Protein AF-A0A800EVF6-F1 (afdb_monomer)

Mean predicted aligned error: 4.25 Å

Foldseek 3Di:
DVVVVCVVPQWDKDFDDLPDDPVDDFDDKAACVVPLVVVQVVLCVCVVVVDVRRHNVNQQVVQQVCCVVPPHRGITGIHTPHHHDD

Solvent-accessible surface area (backbone atoms only — not comparable to full-atom values): 5196 Å² total; per-residue (Å²): 127,70,70,70,78,44,72,90,53,52,66,39,74,41,71,80,52,69,82,59,59,91,81,67,69,58,79,42,74,42,77,26,74,91,44,48,70,69,58,37,56,71,41,48,76,41,44,87,69,68,45,93,59,52,30,42,67,51,55,53,50,51,15,42,64,52,10,78,81,50,99,38,65,31,23,49,56,24,28,73,78,36,75,53,84,129

Sequence (86 aa):
MALSLAEGIPNILAYQDPGATVEFSPQYFVDLTPDIKRKLEPVGLYDRFELKNASTEMANATALFWGRFAEHTLVEPLEVVRQGGG

Structure (mmCIF, N/CA/C/O backbone):
data_AF-A0A800EVF6-F1
#
_entry.id   AF-A0A800EVF6-F1
#
loop_
_atom_site.group_PDB
_atom_site.id
_atom_site.type_symbol
_atom_site.label_atom_id
_atom_site.label_alt_id
_atom_site.label_comp_id
_atom_site.label_asym_id
_atom_site.label_entity_id
_atom_site.label_seq_id
_atom_site.pdbx_PDB_ins_code
_atom_site.Cartn_x
_atom_site.Cartn_y
_atom_site.Cartn_z
_atom_site.occupancy
_atom_site.B_iso_or_equiv
_atom_site.auth_seq_id
_atom_site.auth_comp_id
_atom_site.auth_asym_id
_atom_site.auth_atom_id
_atom_site.pdbx_PDB_model_num
ATOM 1 N N . MET A 1 1 ? -20.163 -13.242 5.920 1.00 54.81 1 MET A N 1
ATOM 2 C CA . MET A 1 1 ? -19.891 -14.489 6.674 1.00 54.81 1 MET A CA 1
ATOM 3 C C . MET A 1 1 ? -18.464 -14.576 7.235 1.00 54.81 1 MET A C 1
ATOM 5 O O . MET A 1 1 ? -18.290 -15.249 8.234 1.00 54.81 1 MET A O 1
ATOM 9 N N . ALA A 1 2 ? -17.451 -13.890 6.676 1.00 65.31 2 ALA A N 1
ATOM 10 C CA . ALA A 1 2 ? -16.101 -13.861 7.270 1.00 65.31 2 ALA A CA 1
ATOM 11 C C . ALA A 1 2 ? -15.964 -12.887 8.462 1.00 65.31 2 ALA A C 1
ATOM 13 O O . ALA A 1 2 ? -15.333 -13.221 9.458 1.00 65.31 2 ALA A O 1
ATOM 14 N N . LEU A 1 3 ? -16.610 -11.713 8.404 1.00 72.88 3 LEU A N 1
ATOM 15 C CA . LEU A 1 3 ? -16.484 -10.683 9.448 1.00 72.88 3 LEU A CA 1
ATOM 16 C C . LEU A 1 3 ? -17.025 -11.126 10.821 1.00 72.88 3 LEU A C 1
ATOM 18 O O . LEU A 1 3 ? -16.502 -10.711 11.849 1.00 72.88 3 LEU A O 1
ATOM 22 N N . SER A 1 4 ? -18.026 -12.012 10.846 1.00 77.94 4 SER A N 1
ATOM 23 C CA . SER A 1 4 ? -18.592 -12.557 12.088 1.00 77.94 4 SER A CA 1
ATOM 24 C C . SER A 1 4 ? -17.610 -13.441 12.859 1.00 77.94 4 SER A C 1
ATOM 26 O O . SER A 1 4 ? -17.724 -13.546 14.070 1.00 77.94 4 SER A O 1
ATOM 28 N N . LEU A 1 5 ? -16.621 -14.051 12.193 1.00 83.94 5 LEU A N 1
ATOM 29 C CA . LEU A 1 5 ? -15.578 -14.837 12.869 1.00 83.94 5 LEU A CA 1
ATOM 30 C C . LEU A 1 5 ? -14.534 -13.954 13.561 1.00 83.94 5 LEU A C 1
ATOM 32 O O . LEU A 1 5 ? -13.788 -14.428 14.411 1.00 83.94 5 LEU A O 1
ATOM 36 N N . ALA A 1 6 ? -14.479 -12.672 13.206 1.00 85.88 6 ALA A N 1
ATOM 37 C CA . ALA A 1 6 ? -13.535 -11.725 13.768 1.00 85.88 6 ALA A CA 1
ATOM 38 C C . ALA A 1 6 ? -14.122 -10.971 14.969 1.00 85.88 6 ALA A C 1
ATOM 40 O O . ALA A 1 6 ? -13.598 -9.925 15.317 1.00 85.88 6 ALA A O 1
ATOM 41 N N . GLU A 1 7 ? -15.207 -11.436 15.596 1.00 83.94 7 GLU A N 1
ATOM 42 C CA . GLU A 1 7 ? -16.015 -10.668 16.559 1.00 83.94 7 GLU A CA 1
ATOM 43 C C . GLU A 1 7 ? -15.192 -9.954 17.650 1.00 83.94 7 GLU A C 1
ATOM 45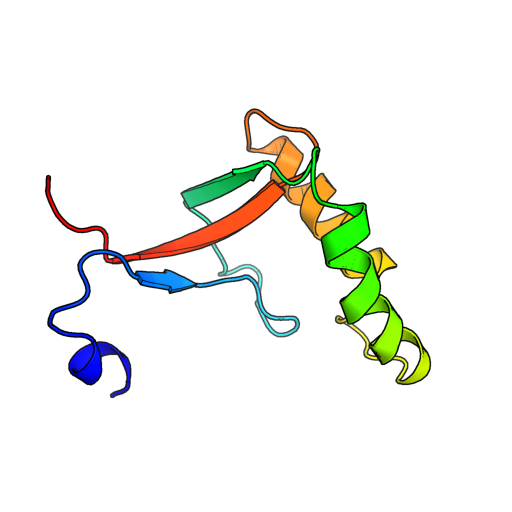 O O . GLU A 1 7 ? -15.416 -8.769 17.887 1.00 83.94 7 GLU A O 1
ATOM 50 N N . GLY A 1 8 ? -14.165 -10.610 18.202 1.00 88.94 8 GLY A N 1
ATOM 51 C CA . GLY A 1 8 ? -13.263 -10.048 19.219 1.00 88.94 8 GLY A CA 1
ATOM 52 C C . GLY A 1 8 ? -12.103 -9.176 18.711 1.00 88.94 8 GLY A C 1
ATOM 53 O O . GLY A 1 8 ? -11.288 -8.736 19.517 1.00 88.94 8 GLY A O 1
ATOM 54 N N . ILE A 1 9 ? -11.976 -8.940 17.402 1.00 92.38 9 ILE A N 1
ATOM 55 C CA . ILE A 1 9 ? -10.872 -8.167 16.813 1.00 92.38 9 ILE A CA 1
ATOM 56 C C . ILE A 1 9 ? -11.260 -6.686 16.713 1.00 92.38 9 ILE A C 1
ATOM 58 O O . ILE A 1 9 ? -12.057 -6.331 15.846 1.00 92.38 9 ILE A O 1
ATOM 62 N N . PRO A 1 10 ? -10.699 -5.782 17.530 1.00 91.75 10 PRO A N 1
ATOM 63 C CA . PRO A 1 10 ? -11.192 -4.408 17.611 1.00 91.75 10 PRO A CA 1
ATOM 64 C C . PRO A 1 10 ? -11.056 -3.654 16.284 1.00 91.75 10 PRO A C 1
ATOM 66 O O . PRO A 1 10 ? -11.983 -2.961 15.880 1.00 91.75 10 PRO A O 1
ATOM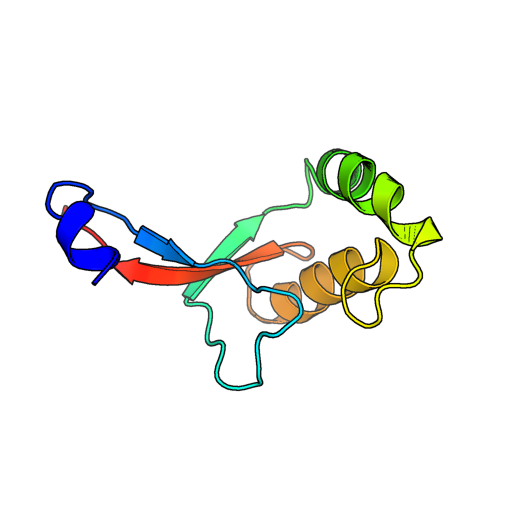 69 N N . ASN A 1 11 ? -9.947 -3.847 15.569 1.00 93.50 11 ASN A N 1
ATOM 70 C CA . ASN A 1 11 ? -9.654 -3.123 14.337 1.00 93.50 11 ASN A CA 1
ATOM 71 C C . ASN A 1 11 ? -9.575 -4.082 13.154 1.00 93.50 11 ASN A C 1
ATOM 73 O O . ASN A 1 11 ? -8.805 -5.041 13.176 1.00 93.50 11 ASN A O 1
ATOM 77 N N . ILE A 1 12 ? -10.361 -3.805 12.119 1.00 95.00 12 ILE A N 1
ATOM 78 C CA . ILE A 1 12 ? -10.333 -4.531 10.854 1.00 95.00 12 ILE A CA 1
ATOM 79 C C . ILE A 1 12 ? -10.121 -3.509 9.753 1.00 95.00 12 ILE A C 1
ATOM 81 O O . ILE A 1 12 ? -10.929 -2.596 9.583 1.00 95.00 12 ILE A O 1
ATOM 85 N N . LEU A 1 13 ? -9.031 -3.695 9.019 1.00 95.88 13 LEU A N 1
ATOM 86 C CA . LEU A 1 13 ? -8.648 -2.873 7.885 1.00 95.88 13 LEU A CA 1
ATOM 87 C C . LEU A 1 13 ? -8.640 -3.734 6.619 1.00 95.88 13 LEU A C 1
ATOM 89 O O . LEU A 1 13 ? -8.275 -4.911 6.682 1.00 95.88 13 LEU A O 1
ATOM 93 N N . ALA A 1 14 ? -9.024 -3.157 5.486 1.00 95.81 14 ALA A N 1
ATOM 94 C CA . ALA A 1 14 ? -8.964 -3.797 4.177 1.00 95.81 14 ALA A CA 1
ATOM 95 C C . ALA A 1 14 ? -7.976 -3.052 3.272 1.00 95.81 14 ALA A C 1
ATOM 97 O O . ALA A 1 14 ? -7.989 -1.826 3.199 1.00 95.81 14 ALA A O 1
ATOM 98 N N . TYR A 1 15 ? -7.102 -3.803 2.605 1.00 95.50 15 TYR A N 1
AT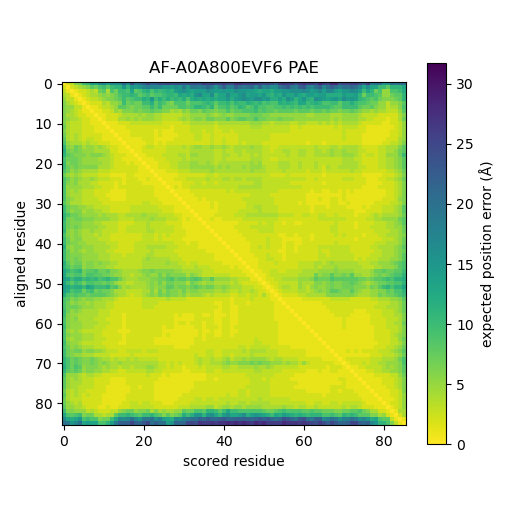OM 99 C CA . TYR A 1 15 ? -6.147 -3.259 1.643 1.00 95.50 15 TYR A CA 1
ATOM 100 C C . TYR A 1 15 ? -6.769 -3.143 0.251 1.00 95.50 15 TYR A C 1
ATOM 102 O O . TYR A 1 15 ? -7.753 -3.817 -0.061 1.00 95.50 15 TYR A O 1
ATOM 110 N N . GLN A 1 16 ? -6.162 -2.314 -0.598 1.00 95.25 16 GLN A N 1
ATOM 111 C CA . GLN A 1 16 ? -6.552 -2.222 -1.999 1.00 95.25 16 GLN A CA 1
ATOM 112 C C . GLN A 1 16 ? -6.067 -3.454 -2.775 1.00 95.25 16 GLN A C 1
ATOM 114 O O . GLN A 1 16 ? -4.880 -3.600 -3.063 1.00 95.25 16 GLN A O 1
ATOM 119 N N . ASP A 1 17 ? -6.992 -4.337 -3.131 1.00 92.94 17 ASP A N 1
ATOM 120 C CA . ASP A 1 17 ? -6.732 -5.471 -4.022 1.00 92.94 17 ASP A CA 1
ATOM 121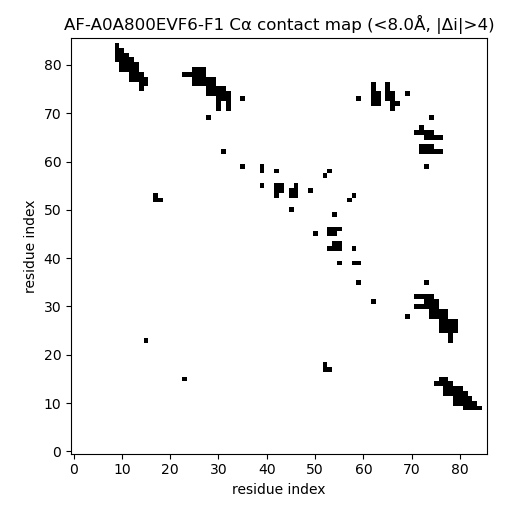 C C . ASP A 1 17 ? -6.607 -5.019 -5.500 1.00 92.94 17 ASP A C 1
ATOM 123 O O . ASP A 1 17 ? -7.231 -4.027 -5.886 1.00 92.94 17 ASP A O 1
ATOM 127 N N . PRO A 1 18 ? -5.865 -5.731 -6.375 1.00 89.38 18 PRO A N 1
ATOM 128 C CA . PRO A 1 18 ? -5.819 -5.461 -7.819 1.00 89.38 18 PRO A CA 1
ATOM 129 C C . PRO A 1 18 ? -7.180 -5.417 -8.540 1.00 89.38 18 PRO A C 1
ATOM 131 O O . PRO A 1 18 ? -7.280 -4.851 -9.632 1.00 89.38 18 PRO A O 1
ATOM 134 N N . GLY A 1 19 ? -8.217 -6.040 -7.976 1.00 91.19 19 GLY A N 1
ATOM 135 C CA . GLY A 1 19 ? -9.599 -5.995 -8.451 1.00 91.19 19 GLY A CA 1
ATOM 136 C C . GLY A 1 19 ? -10.449 -4.877 -7.839 1.00 91.19 19 GLY A C 1
ATOM 137 O O . GLY A 1 19 ? -11.625 -4.767 -8.190 1.00 91.19 19 GLY A O 1
ATOM 138 N N . ALA A 1 20 ? -9.894 -4.058 -6.941 1.00 92.56 20 ALA A N 1
ATOM 139 C CA . ALA A 1 20 ? -10.609 -2.947 -6.326 1.00 92.56 20 ALA A CA 1
ATOM 140 C C . ALA A 1 20 ? -11.087 -1.943 -7.385 1.00 92.56 20 ALA A C 1
ATOM 142 O O . ALA A 1 20 ? -10.359 -1.577 -8.312 1.00 92.56 20 ALA A O 1
ATOM 143 N N . THR A 1 21 ? -12.332 -1.493 -7.245 1.00 93.25 21 THR A N 1
ATOM 144 C CA . THR A 1 21 ? -12.936 -0.494 -8.129 1.00 93.25 21 THR A CA 1
ATOM 145 C C . THR A 1 21 ? -12.776 0.906 -7.537 1.00 93.25 21 THR A C 1
ATOM 147 O O . THR A 1 21 ? -12.185 1.101 -6.477 1.00 93.25 21 THR A O 1
ATOM 150 N N . VAL A 1 22 ? -13.357 1.898 -8.211 1.00 91.94 22 VAL A N 1
ATOM 151 C CA . VAL A 1 22 ? -13.462 3.276 -7.710 1.00 91.94 22 VAL A CA 1
ATOM 152 C C . VAL A 1 22 ? -14.277 3.409 -6.418 1.00 91.94 22 VAL A C 1
ATOM 154 O O . VAL A 1 22 ? -14.274 4.478 -5.821 1.00 91.94 22 VAL A O 1
ATOM 157 N N . GLU A 1 23 ? -14.982 2.356 -5.995 1.00 96.00 23 GLU A N 1
ATOM 158 C CA . GLU A 1 23 ? -15.713 2.332 -4.724 1.00 96.00 23 GLU A CA 1
ATOM 159 C C . GLU A 1 23 ? -14.784 2.157 -3.516 1.00 96.00 23 GLU A C 1
ATOM 161 O O . GLU A 1 23 ? -15.200 2.455 -2.400 1.00 96.00 23 GLU A O 1
ATOM 166 N N . PHE A 1 24 ? -13.534 1.724 -3.731 1.00 96.62 24 PHE A N 1
ATOM 167 C CA . PHE A 1 24 ? -12.526 1.667 -2.677 1.00 96.62 24 PHE A CA 1
ATOM 168 C C . PHE A 1 24 ? -12.230 3.076 -2.147 1.00 96.62 24 PHE A C 1
ATOM 170 O O . PHE A 1 24 ? -11.742 3.950 -2.870 1.00 96.62 24 PHE A O 1
ATOM 177 N N . SER A 1 25 ? -12.528 3.289 -0.871 1.00 96.12 25 SER A N 1
ATOM 178 C CA . SER A 1 25 ? -12.553 4.585 -0.204 1.00 96.12 25 SER A CA 1
ATOM 179 C C . SER A 1 25 ? -11.731 4.539 1.092 1.00 96.12 25 SER A C 1
ATOM 181 O O . SER A 1 25 ? -12.310 4.508 2.181 1.00 96.12 25 SER A O 1
ATOM 183 N N . PRO A 1 26 ? -10.388 4.558 1.017 1.00 97.31 26 PRO A N 1
ATOM 184 C CA . PRO A 1 26 ? -9.522 4.426 2.183 1.00 97.31 26 PRO A CA 1
ATOM 185 C C . PRO A 1 26 ? -9.664 5.614 3.143 1.00 97.31 26 PRO A C 1
ATOM 187 O O . PRO A 1 26 ? -9.795 6.763 2.721 1.00 97.31 26 PRO A O 1
ATOM 190 N N . GLN A 1 27 ? -9.598 5.335 4.446 1.00 96.75 27 GLN A N 1
ATOM 191 C CA . GLN A 1 27 ? -9.621 6.348 5.513 1.00 96.75 27 GLN A CA 1
ATOM 192 C C . GLN A 1 27 ? -8.345 6.337 6.357 1.00 96.75 27 GLN A C 1
ATOM 194 O O . GLN A 1 27 ? -8.143 7.223 7.187 1.00 96.75 27 GLN A O 1
ATOM 199 N N . TYR A 1 28 ? -7.490 5.334 6.166 1.00 97.00 28 TYR A N 1
ATOM 200 C CA . TYR A 1 28 ? -6.249 5.180 6.901 1.00 97.00 28 TYR A CA 1
ATOM 201 C C . TYR A 1 28 ? -5.083 5.021 5.927 1.00 97.00 28 TYR A C 1
ATOM 203 O O . TYR A 1 28 ? -5.156 4.234 4.986 1.00 97.00 28 TYR A O 1
ATOM 211 N N . PHE A 1 29 ? -4.013 5.781 6.150 1.00 98.00 29 PHE A N 1
ATOM 212 C CA . PHE A 1 29 ? -2.849 5.824 5.271 1.00 98.00 29 PHE A CA 1
ATOM 213 C C . PHE A 1 29 ? -1.591 5.522 6.080 1.00 98.00 29 PHE A C 1
ATOM 215 O O . PHE A 1 29 ? -1.293 6.218 7.049 1.00 98.00 29 PHE A O 1
ATOM 222 N N . VAL A 1 30 ? -0.859 4.483 5.687 1.00 97.38 30 VAL A N 1
ATOM 223 C CA . VAL A 1 30 ? 0.405 4.096 6.330 1.00 97.38 30 VAL A CA 1
ATOM 224 C C . VAL A 1 30 ? 1.565 4.681 5.538 1.00 97.38 30 VAL A C 1
ATOM 226 O O . VAL A 1 30 ? 1.629 4.452 4.335 1.00 97.38 30 VAL A O 1
ATOM 229 N N . ASP A 1 31 ? 2.494 5.391 6.183 1.00 97.88 31 ASP A N 1
ATOM 230 C CA . ASP A 1 31 ? 3.710 5.884 5.523 1.00 97.88 31 ASP A CA 1
ATOM 231 C C . ASP A 1 31 ? 4.578 4.717 5.026 1.00 97.88 31 ASP A C 1
ATOM 233 O O . ASP A 1 31 ? 5.067 3.902 5.808 1.00 97.88 31 ASP A O 1
ATOM 237 N N . LEU A 1 32 ? 4.779 4.650 3.709 1.00 97.50 32 LEU A N 1
ATOM 238 C CA . LEU A 1 32 ? 5.636 3.665 3.051 1.00 97.50 32 LEU A CA 1
ATOM 239 C C . LEU A 1 32 ? 7.020 4.211 2.708 1.00 97.50 32 LEU A C 1
ATOM 241 O O . LEU A 1 32 ? 7.857 3.449 2.227 1.00 97.50 32 LEU A O 1
ATOM 245 N N . THR A 1 33 ? 7.299 5.492 2.945 1.00 96.31 33 THR A N 1
ATOM 246 C CA . THR A 1 33 ? 8.615 6.094 2.689 1.00 96.31 33 THR A CA 1
ATOM 247 C C . THR A 1 33 ? 9.785 5.257 3.238 1.00 96.31 33 THR A C 1
ATOM 249 O O . THR A 1 33 ? 10.740 5.036 2.483 1.00 96.31 33 THR A O 1
ATOM 252 N N . PRO A 1 34 ? 9.745 4.726 4.481 1.00 96.44 34 PRO A N 1
ATOM 253 C CA . PRO A 1 34 ? 10.843 3.904 4.999 1.00 96.44 34 PRO A CA 1
ATOM 254 C C . PRO A 1 34 ? 10.925 2.495 4.384 1.00 96.44 34 PRO A C 1
ATOM 256 O O . PRO A 1 34 ? 12.013 1.920 4.324 1.00 96.44 34 PRO A O 1
ATOM 259 N N . ASP A 1 35 ? 9.809 1.939 3.905 1.00 96.19 35 ASP A N 1
ATOM 260 C CA . ASP A 1 35 ? 9.682 0.507 3.606 1.00 96.19 35 ASP A CA 1
ATOM 261 C C . ASP A 1 35 ? 9.333 0.188 2.142 1.00 96.19 35 ASP A C 1
ATOM 263 O O . ASP A 1 35 ? 9.242 -0.985 1.777 1.00 96.19 35 ASP A O 1
ATOM 267 N N . ILE A 1 36 ? 9.204 1.188 1.261 1.00 96.19 36 ILE A N 1
ATOM 268 C CA . ILE A 1 36 ? 8.770 0.987 -0.133 1.00 96.19 36 ILE A CA 1
ATOM 269 C C . ILE A 1 36 ? 9.626 -0.046 -0.874 1.00 96.19 36 ILE A C 1
ATOM 271 O O . ILE A 1 36 ? 9.099 -0.920 -1.556 1.00 96.19 36 ILE A O 1
ATOM 275 N N . LYS A 1 37 ? 10.949 -0.031 -0.679 1.00 96.62 37 LYS A N 1
ATOM 276 C CA . LYS A 1 37 ? 11.850 -1.015 -1.301 1.00 96.62 37 LYS A CA 1
ATOM 277 C C . LYS A 1 37 ? 11.571 -2.437 -0.814 1.00 96.62 37 LYS A C 1
ATOM 279 O O . LYS A 1 37 ? 11.546 -3.360 -1.621 1.00 96.62 37 LYS A O 1
ATOM 284 N N . ARG A 1 38 ? 11.320 -2.600 0.489 1.00 97.19 38 ARG A N 1
ATOM 285 C CA . ARG A 1 38 ? 11.007 -3.896 1.105 1.00 97.19 38 ARG A CA 1
ATOM 286 C C . ARG A 1 38 ? 9.639 -4.408 0.662 1.00 97.19 38 ARG A C 1
ATOM 288 O O . ARG A 1 38 ? 9.481 -5.606 0.485 1.00 97.19 38 ARG A O 1
ATOM 295 N N . LYS A 1 39 ? 8.667 -3.515 0.447 1.00 95.12 39 LYS A N 1
ATOM 296 C CA . LYS A 1 39 ? 7.361 -3.866 -0.128 1.00 95.12 39 LYS A CA 1
ATOM 297 C C . LYS A 1 39 ? 7.490 -4.341 -1.577 1.00 95.12 39 LYS A C 1
ATOM 299 O O . LYS A 1 39 ? 6.849 -5.317 -1.955 1.00 95.12 39 LYS A O 1
ATOM 304 N N . LEU A 1 40 ? 8.285 -3.652 -2.396 1.00 96.62 40 LEU A N 1
ATOM 305 C CA . LEU A 1 40 ? 8.392 -3.955 -3.827 1.00 96.62 40 LEU A CA 1
ATOM 306 C C . LEU A 1 40 ? 9.162 -5.251 -4.117 1.00 96.62 40 LEU A C 1
ATOM 308 O O . LEU A 1 40 ? 8.890 -5.885 -5.130 1.00 96.62 40 LEU A O 1
ATOM 312 N N . GLU A 1 41 ? 10.064 -5.684 -3.234 1.00 96.94 41 GLU A N 1
ATOM 313 C CA . GLU A 1 41 ? 10.815 -6.938 -3.390 1.00 96.94 41 GLU A CA 1
ATOM 314 C C . GLU A 1 41 ? 9.912 -8.180 -3.586 1.00 96.94 41 GLU A C 1
ATOM 316 O O . GLU A 1 41 ? 10.040 -8.840 -4.620 1.00 96.94 41 GLU A O 1
ATOM 321 N N . PRO A 1 42 ? 8.957 -8.503 -2.688 1.00 94.94 42 PRO A N 1
ATOM 322 C CA . PRO A 1 42 ? 8.050 -9.628 -2.897 1.00 94.94 42 PRO A CA 1
ATOM 323 C C . PRO A 1 42 ? 7.076 -9.413 -4.063 1.00 94.94 42 PRO A C 1
ATOM 325 O O . PRO A 1 42 ? 6.712 -10.387 -4.716 1.00 94.94 42 PRO A O 1
ATOM 328 N N . VAL A 1 43 ? 6.669 -8.173 -4.364 1.00 93.31 43 VAL A N 1
ATOM 329 C CA . VAL A 1 43 ? 5.807 -7.878 -5.527 1.00 93.31 43 VAL A CA 1
ATOM 330 C C . VAL A 1 43 ? 6.542 -8.188 -6.834 1.00 93.31 43 VAL A C 1
ATOM 332 O O . VAL A 1 43 ? 5.964 -8.795 -7.732 1.00 93.31 43 VAL A O 1
ATOM 335 N N . GLY A 1 44 ? 7.839 -7.875 -6.907 1.00 95.19 44 GLY A N 1
ATOM 336 C CA . GLY A 1 44 ? 8.680 -8.122 -8.081 1.00 95.19 44 GLY A CA 1
ATOM 337 C C . GLY A 1 44 ? 8.806 -9.595 -8.464 1.00 95.19 44 GLY A C 1
ATOM 338 O O . GLY A 1 44 ? 9.046 -9.916 -9.627 1.00 95.19 44 GLY A O 1
ATOM 339 N N . LEU A 1 45 ? 8.560 -10.520 -7.529 1.00 94.31 45 LEU A N 1
ATOM 340 C CA . LEU A 1 45 ? 8.501 -11.956 -7.828 1.00 94.31 45 LEU A CA 1
ATOM 341 C C . LEU A 1 45 ? 7.360 -12.312 -8.793 1.00 94.31 45 LEU A C 1
ATOM 343 O O . LEU A 1 45 ? 7.422 -13.357 -9.452 1.00 94.31 45 LEU A O 1
ATOM 347 N N . TYR A 1 46 ? 6.337 -11.456 -8.873 1.00 90.62 46 TYR A N 1
ATOM 348 C CA . TYR A 1 46 ? 5.157 -11.659 -9.700 1.00 90.62 46 TYR A CA 1
ATOM 349 C C . TYR A 1 46 ? 5.175 -10.893 -11.025 1.00 90.62 46 TYR A C 1
ATOM 351 O O . TYR A 1 46 ? 4.368 -11.215 -11.895 1.00 90.62 46 TYR A O 1
ATOM 359 N N . ASP A 1 47 ? 6.117 -9.966 -11.234 1.00 91.44 47 ASP A N 1
ATOM 360 C CA . ASP A 1 47 ? 6.185 -9.148 -12.458 1.00 91.44 47 ASP A CA 1
ATOM 361 C C . ASP A 1 47 ? 6.275 -10.012 -13.732 1.00 91.44 47 ASP A C 1
ATOM 363 O O . ASP A 1 47 ? 5.695 -9.685 -14.764 1.00 91.44 47 ASP A O 1
ATOM 367 N N . ARG A 1 48 ? 6.916 -11.187 -13.643 1.00 91.81 48 ARG A N 1
ATOM 368 C CA . ARG A 1 48 ? 7.022 -12.159 -14.748 1.00 91.81 48 ARG A CA 1
ATOM 369 C C . ARG A 1 48 ? 5.696 -12.782 -15.195 1.00 91.81 48 ARG A C 1
ATOM 371 O O . ARG A 1 48 ? 5.665 -13.442 -16.226 1.00 91.81 48 ARG A O 1
ATOM 378 N N . PHE A 1 49 ? 4.646 -12.681 -14.381 1.00 90.75 49 PHE A N 1
ATOM 379 C CA . PHE A 1 49 ? 3.333 -13.247 -14.694 1.00 90.75 49 PHE A CA 1
ATOM 380 C C . PHE A 1 49 ? 2.433 -12.257 -15.440 1.00 90.75 49 PHE A C 1
ATOM 382 O O . PHE A 1 49 ? 1.290 -12.603 -15.725 1.00 90.75 49 PHE A O 1
ATOM 389 N N . GLU A 1 50 ? 2.930 -11.048 -15.739 1.00 86.56 50 GLU A N 1
ATOM 390 C CA . GLU A 1 50 ? 2.231 -10.028 -16.534 1.00 86.56 50 GLU A CA 1
ATOM 391 C C . GLU A 1 50 ? 0.802 -9.750 -16.029 1.00 86.56 50 GLU A C 1
ATOM 393 O O . GLU A 1 50 ? -0.145 -9.543 -16.792 1.00 86.56 50 GLU A O 1
ATOM 398 N N . LEU A 1 51 ? 0.627 -9.761 -14.704 1.00 87.94 51 LEU A N 1
ATOM 399 C CA . LEU A 1 51 ? -0.663 -9.497 -14.083 1.00 87.94 51 LEU A CA 1
ATOM 400 C C . LEU A 1 51 ? -1.041 -8.030 -14.312 1.00 87.94 51 LEU A C 1
ATOM 402 O O . LEU A 1 51 ? -0.375 -7.119 -13.825 1.00 87.94 51 LEU A O 1
ATOM 406 N N . LYS A 1 52 ? -2.157 -7.803 -15.011 1.00 84.06 52 LYS A N 1
ATOM 407 C CA . LYS A 1 52 ? -2.597 -6.473 -15.469 1.00 84.06 52 LYS A CA 1
ATOM 408 C C . LYS A 1 52 ? -2.603 -5.389 -14.379 1.00 84.06 52 LYS A C 1
ATOM 410 O O . LYS A 1 52 ? -2.265 -4.245 -14.658 1.00 84.06 52 LYS A O 1
ATOM 415 N N . ASN A 1 53 ? -2.998 -5.753 -13.160 1.00 85.06 53 ASN A N 1
ATOM 416 C CA . ASN A 1 53 ? -3.189 -4.822 -12.045 1.00 85.06 53 ASN A CA 1
ATOM 417 C C . ASN A 1 53 ? -2.282 -5.145 -10.841 1.00 85.06 53 ASN A C 1
ATOM 419 O O . ASN A 1 53 ? -2.511 -4.637 -9.748 1.00 85.06 53 ASN A O 1
ATOM 423 N N . ALA A 1 54 ? -1.282 -6.014 -11.013 1.00 88.25 54 ALA A N 1
ATOM 424 C CA . ALA A 1 54 ? -0.402 -6.449 -9.932 1.00 88.25 54 ALA A CA 1
ATOM 425 C C . ALA A 1 54 ? 1.046 -6.524 -10.427 1.00 88.25 54 ALA A C 1
ATOM 427 O O . ALA A 1 54 ? 1.528 -7.575 -10.839 1.00 88.25 54 ALA A O 1
ATOM 428 N N . SER A 1 55 ? 1.723 -5.379 -10.384 1.00 94.12 55 SER A N 1
ATOM 429 C CA . SER A 1 55 ? 3.142 -5.236 -10.707 1.00 94.12 55 SER A CA 1
ATOM 430 C C . SER A 1 55 ? 3.821 -4.277 -9.735 1.00 94.12 55 SER A C 1
ATOM 432 O O . SER A 1 55 ? 3.154 -3.510 -9.030 1.00 94.12 55 SER A O 1
ATOM 434 N N . THR A 1 56 ? 5.151 -4.289 -9.704 1.00 95.69 56 THR A N 1
ATOM 435 C CA . THR A 1 56 ? 5.940 -3.323 -8.924 1.00 95.69 56 THR A CA 1
ATOM 436 C C . THR A 1 56 ? 5.658 -1.880 -9.338 1.00 95.69 56 THR A C 1
ATOM 438 O O . THR A 1 56 ? 5.491 -1.014 -8.476 1.00 95.69 56 THR A O 1
ATOM 441 N N . GLU A 1 57 ? 5.534 -1.626 -10.642 1.00 94.31 57 GLU A N 1
ATOM 442 C CA . GLU A 1 57 ? 5.157 -0.318 -11.185 1.00 94.31 57 GLU A CA 1
ATOM 443 C C . GLU A 1 57 ? 3.786 0.124 -10.664 1.00 94.31 57 GLU A C 1
ATOM 445 O O . GLU A 1 57 ? 3.660 1.227 -10.129 1.00 94.31 57 GLU A O 1
ATOM 450 N N . MET A 1 58 ? 2.780 -0.754 -10.746 1.00 94.25 58 MET A N 1
ATOM 451 C CA . MET A 1 58 ? 1.430 -0.453 -10.273 1.00 94.25 58 MET A CA 1
ATOM 452 C C . MET A 1 58 ? 1.411 -0.209 -8.762 1.00 94.25 58 MET A C 1
ATOM 454 O O . MET A 1 58 ? 0.830 0.768 -8.302 1.00 94.25 58 MET A O 1
ATOM 458 N N . ALA A 1 59 ? 2.100 -1.042 -7.978 1.00 95.12 59 ALA A N 1
ATOM 459 C CA . ALA A 1 59 ? 2.176 -0.886 -6.528 1.00 95.12 59 ALA A CA 1
ATOM 460 C C . ALA A 1 59 ? 2.818 0.451 -6.115 1.00 95.12 59 ALA A C 1
ATOM 462 O O . ALA A 1 59 ? 2.361 1.087 -5.162 1.00 95.12 59 ALA A O 1
ATOM 463 N N . ASN A 1 60 ? 3.854 0.895 -6.834 1.00 96.69 60 ASN A N 1
ATOM 464 C CA . ASN A 1 60 ? 4.493 2.187 -6.597 1.00 96.69 60 ASN A CA 1
ATOM 465 C C . ASN A 1 60 ? 3.603 3.362 -7.041 1.00 96.69 60 ASN A C 1
ATOM 467 O O . ASN A 1 60 ? 3.477 4.352 -6.320 1.00 96.69 60 ASN A O 1
ATOM 471 N N . ALA A 1 61 ? 2.948 3.245 -8.199 1.00 96.00 61 ALA A N 1
ATOM 472 C CA . ALA A 1 61 ? 2.016 4.252 -8.697 1.00 96.00 61 ALA A CA 1
ATOM 473 C C . ALA A 1 61 ? 0.810 4.430 -7.763 1.00 96.00 61 ALA A C 1
ATOM 475 O O . ALA A 1 61 ? 0.438 5.564 -7.463 1.00 96.00 61 ALA A O 1
ATOM 476 N N . THR A 1 62 ? 0.247 3.338 -7.240 1.00 95.75 62 THR A N 1
ATOM 477 C CA . THR A 1 62 ? -0.829 3.375 -6.241 1.00 95.75 62 THR A CA 1
ATOM 478 C C . THR A 1 62 ? -0.378 4.094 -4.971 1.00 95.75 62 THR A C 1
ATOM 480 O O . THR A 1 62 ? -1.100 4.964 -4.481 1.00 95.75 62 THR A O 1
ATOM 483 N N . ALA A 1 63 ? 0.830 3.808 -4.472 1.00 97.50 63 ALA A N 1
ATOM 484 C CA . ALA A 1 63 ? 1.348 4.472 -3.276 1.00 97.50 63 ALA A CA 1
ATOM 485 C C . ALA A 1 63 ? 1.491 5.993 -3.458 1.00 97.50 63 ALA A C 1
ATOM 487 O O . ALA A 1 63 ? 1.132 6.763 -2.568 1.00 97.50 63 ALA A O 1
ATOM 488 N N . LEU A 1 64 ? 1.962 6.429 -4.631 1.00 97.69 64 LEU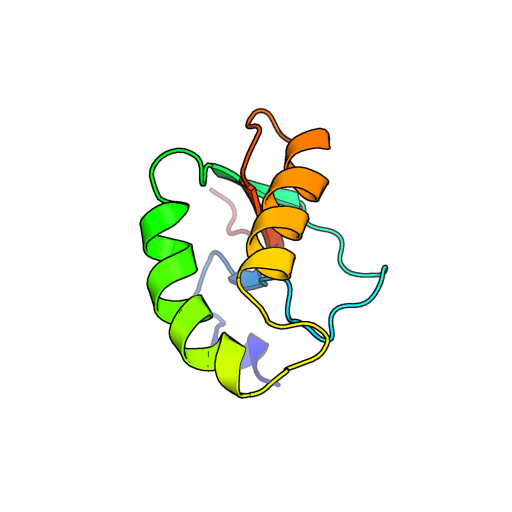 A N 1
ATOM 489 C CA . LEU A 1 64 ? 2.058 7.847 -4.996 1.00 97.69 64 LEU A CA 1
ATOM 490 C C . LEU A 1 64 ? 0.685 8.498 -5.193 1.00 97.69 64 LEU A C 1
ATOM 492 O O . LEU A 1 64 ? 0.460 9.633 -4.771 1.00 97.69 64 LEU A O 1
ATOM 496 N N . PHE A 1 65 ? -0.238 7.797 -5.855 1.00 96.69 65 PHE A N 1
ATOM 497 C CA . PHE A 1 65 ? -1.579 8.301 -6.143 1.00 96.69 65 PHE A CA 1
ATOM 498 C C . PHE A 1 65 ? -2.310 8.676 -4.857 1.00 96.69 65 PHE A C 1
ATOM 500 O O . PHE A 1 65 ? -2.89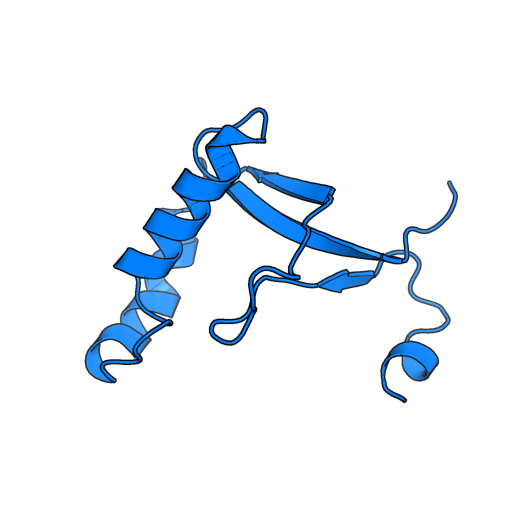0 9.766 -4.785 1.00 96.69 65 PHE A O 1
ATOM 507 N N . TRP A 1 66 ? -2.260 7.787 -3.863 1.00 97.69 66 TRP A N 1
ATOM 508 C CA . TRP A 1 66 ? -2.897 7.995 -2.568 1.00 97.69 66 TRP A CA 1
ATOM 509 C C . TRP A 1 66 ? -2.133 8.963 -1.675 1.00 97.69 66 TRP A C 1
ATOM 511 O O . TRP A 1 66 ? -2.767 9.675 -0.902 1.00 97.69 66 TRP A O 1
ATOM 521 N N . GLY A 1 67 ? -0.813 9.087 -1.846 1.00 97.38 67 GLY A N 1
ATOM 522 C CA . GLY A 1 67 ? -0.008 10.071 -1.118 1.00 97.38 67 GLY A CA 1
ATOM 523 C C . GLY A 1 67 ? -0.495 11.510 -1.309 1.00 97.38 67 GLY A C 1
ATOM 524 O O . GLY A 1 67 ? -0.366 12.337 -0.417 1.00 97.38 67 GLY A O 1
ATOM 525 N N . ARG A 1 68 ? -1.174 11.808 -2.426 1.00 96.75 68 ARG A N 1
ATOM 526 C CA . ARG A 1 68 ? -1.820 13.115 -2.673 1.00 96.75 68 ARG A CA 1
ATOM 527 C C . ARG A 1 68 ? -2.925 13.473 -1.673 1.00 96.75 68 ARG A C 1
ATOM 529 O O . ARG A 1 68 ? -3.299 14.639 -1.596 1.00 96.75 68 ARG A O 1
ATOM 536 N N . PHE A 1 69 ? -3.471 12.487 -0.968 1.00 96.00 69 PHE A N 1
ATOM 537 C CA . PHE A 1 69 ? -4.550 12.647 0.008 1.00 96.00 69 PHE A CA 1
ATOM 538 C C . PHE A 1 69 ? -4.079 12.422 1.453 1.00 96.00 69 PHE A C 1
ATOM 540 O O . PHE A 1 69 ? -4.897 12.473 2.368 1.00 96.00 69 PHE A O 1
ATOM 54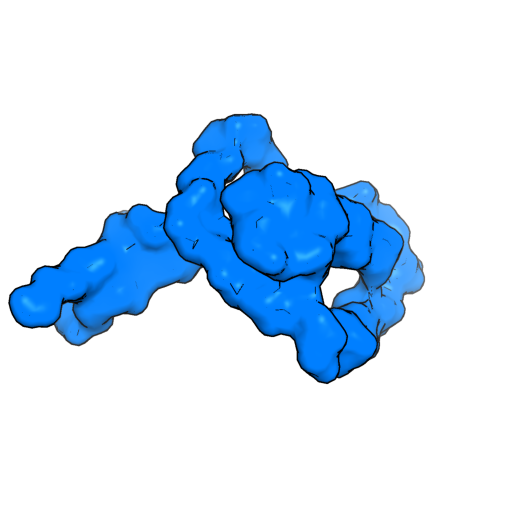7 N N . ALA A 1 70 ? -2.783 12.179 1.660 1.00 95.56 70 ALA A N 1
ATOM 548 C CA . ALA A 1 70 ? -2.181 11.894 2.956 1.00 95.56 70 ALA A CA 1
ATOM 549 C C . ALA A 1 70 ? -1.070 12.904 3.289 1.00 95.56 70 ALA A C 1
ATOM 551 O O . ALA A 1 70 ? -0.682 13.729 2.465 1.00 95.56 70 ALA A O 1
ATOM 552 N N . GLU A 1 71 ? -0.531 12.828 4.507 1.00 94.94 71 GLU A N 1
ATOM 553 C CA . GLU A 1 71 ? 0.601 13.666 4.939 1.00 94.94 71 GLU A CA 1
ATOM 554 C C . GLU A 1 71 ? 1.951 13.208 4.350 1.00 94.94 71 GLU A C 1
ATOM 556 O O . GLU A 1 71 ? 2.948 13.926 4.438 1.00 94.94 71 GLU A O 1
ATOM 561 N N . HIS A 1 72 ? 1.990 12.026 3.726 1.00 96.31 72 HIS A N 1
ATOM 562 C CA . HIS A 1 72 ? 3.199 11.394 3.202 1.00 96.31 72 HIS A CA 1
ATOM 563 C C . HIS A 1 72 ? 3.099 11.134 1.696 1.00 96.31 72 HIS A C 1
ATOM 565 O O . HIS A 1 72 ? 2.037 10.808 1.172 1.00 96.31 72 HIS A O 1
ATOM 571 N N . THR A 1 73 ? 4.234 11.219 0.997 1.00 96.19 73 THR A N 1
ATOM 572 C CA . THR A 1 73 ? 4.309 11.043 -0.466 1.00 96.19 73 THR A CA 1
ATOM 573 C C . THR A 1 73 ? 4.015 9.614 -0.919 1.00 96.19 73 THR A C 1
ATOM 575 O O . THR A 1 73 ? 3.432 9.412 -1.982 1.00 96.19 73 THR A O 1
ATOM 578 N N . LEU A 1 74 ? 4.456 8.620 -0.147 1.00 98.31 74 LEU A N 1
ATOM 579 C CA . LEU A 1 74 ? 4.256 7.203 -0.431 1.00 98.31 74 LEU A CA 1
ATOM 580 C C . LEU A 1 74 ? 3.425 6.615 0.694 1.00 98.31 74 LEU A C 1
ATOM 582 O O . LEU A 1 74 ? 3.887 6.598 1.833 1.00 98.31 74 LEU A O 1
ATOM 586 N N . VAL A 1 75 ? 2.230 6.117 0.381 1.00 98.44 75 VAL A N 1
ATOM 587 C CA . VAL A 1 75 ? 1.351 5.536 1.401 1.00 98.44 75 VAL A CA 1
ATOM 588 C C . VAL A 1 75 ? 0.725 4.220 0.985 1.00 98.44 75 VAL A C 1
ATOM 590 O O . VAL A 1 75 ? 0.452 3.995 -0.191 1.00 98.44 75 VAL A O 1
ATOM 593 N N . GLU A 1 76 ? 0.456 3.366 1.968 1.00 97.62 76 GLU A N 1
ATOM 594 C CA . GLU A 1 76 ? -0.479 2.257 1.808 1.00 97.62 76 GLU A CA 1
ATOM 595 C C . GLU A 1 76 ? -1.884 2.731 2.189 1.00 97.62 76 GLU A C 1
ATOM 597 O O . GLU A 1 76 ? -2.085 3.136 3.340 1.00 97.62 76 GL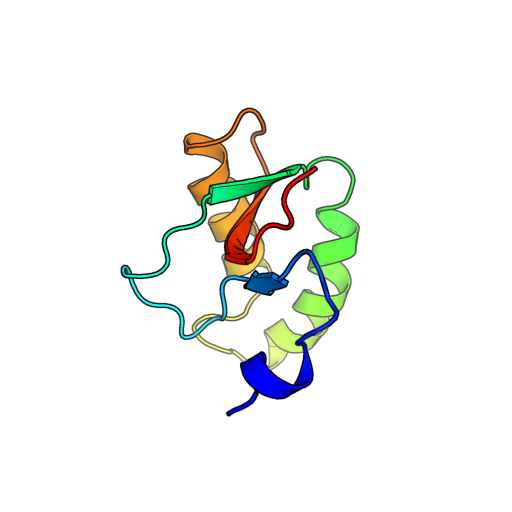U A O 1
ATOM 602 N N . PRO A 1 77 ? -2.855 2.692 1.263 1.00 97.50 77 PRO A N 1
ATOM 603 C CA . PRO A 1 77 ? -4.240 3.021 1.561 1.00 97.50 77 PRO A CA 1
ATOM 604 C C . PRO A 1 77 ? -4.957 1.824 2.199 1.00 97.50 77 PRO A C 1
ATOM 606 O O . PRO A 1 77 ? -4.926 0.714 1.668 1.00 97.50 77 PRO A O 1
ATOM 609 N N . LEU A 1 78 ? -5.658 2.051 3.306 1.00 97.88 78 LEU A N 1
ATOM 610 C CA . LEU A 1 78 ? -6.467 1.042 3.981 1.00 97.88 78 LEU A CA 1
ATOM 611 C C . LEU A 1 78 ? -7.880 1.574 4.258 1.00 97.88 78 LEU A C 1
ATOM 613 O O . LEU A 1 78 ? -8.068 2.676 4.783 1.00 97.88 78 LEU A O 1
ATOM 617 N N . GLU A 1 79 ? -8.882 0.764 3.931 1.00 97.44 79 GLU A N 1
ATOM 618 C CA . GLU A 1 79 ? -10.264 0.977 4.349 1.00 97.44 79 GLU A CA 1
ATOM 619 C C . GLU A 1 79 ? -10.467 0.503 5.781 1.00 97.44 79 GLU A C 1
ATOM 621 O O . GLU A 1 79 ? -10.076 -0.604 6.153 1.00 97.44 79 GLU A O 1
ATOM 626 N N . VAL A 1 80 ? -11.126 1.323 6.587 1.00 96.19 80 VAL A N 1
ATOM 627 C CA . VAL A 1 80 ? -11.488 0.993 7.960 1.00 96.19 80 VAL A CA 1
ATOM 628 C C . VAL A 1 80 ? -12.838 0.278 7.952 1.00 96.19 80 VAL A C 1
ATOM 630 O O . VAL A 1 80 ? -13.892 0.903 7.902 1.00 96.19 80 VAL A O 1
ATOM 633 N N . VAL A 1 81 ? -12.809 -1.054 8.020 1.00 94.38 81 VAL A N 1
ATOM 634 C CA . VAL A 1 81 ? -14.017 -1.900 8.084 1.00 94.38 81 VAL A CA 1
ATOM 635 C C . VAL A 1 81 ? -14.613 -1.883 9.489 1.00 94.38 81 VAL A C 1
ATOM 637 O O . VAL A 1 81 ? -15.830 -1.874 9.671 1.00 94.38 81 VAL A O 1
ATOM 640 N N . ARG A 1 82 ? -13.744 -1.895 10.501 1.00 93.56 82 ARG A N 1
ATOM 641 C CA . ARG A 1 82 ? -14.118 -1.705 11.899 1.00 93.56 82 ARG A CA 1
ATOM 642 C C . ARG A 1 82 ? -12.987 -1.011 12.630 1.00 93.56 82 ARG A C 1
ATOM 644 O O . ARG A 1 82 ? -11.830 -1.395 12.483 1.00 93.56 82 ARG A O 1
ATOM 651 N N . GLN A 1 83 ? -13.348 -0.049 13.459 1.00 90.62 83 GLN A N 1
ATOM 652 C CA . GLN A 1 83 ? -12.449 0.569 14.416 1.00 90.62 83 GLN A CA 1
ATOM 653 C C . GLN A 1 83 ? -13.019 0.343 15.810 1.00 90.62 83 GLN A C 1
ATOM 655 O O . GLN A 1 83 ? -14.198 0.608 16.052 1.00 90.62 83 GLN A O 1
ATOM 660 N N . GLY A 1 84 ? -12.200 -0.188 16.711 1.00 83.81 84 GLY A N 1
ATOM 661 C CA . GLY A 1 84 ? -12.574 -0.337 1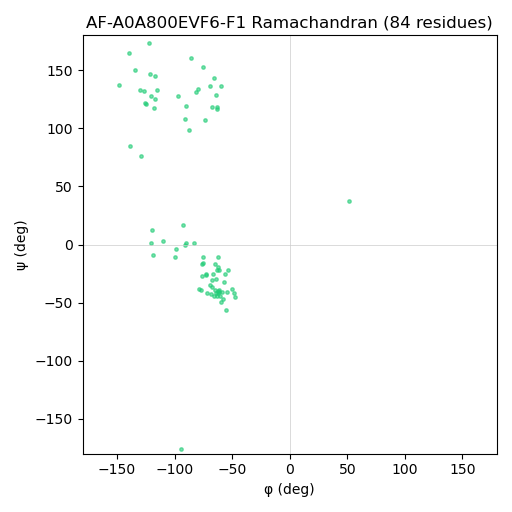8.108 1.00 83.81 84 GLY A CA 1
ATOM 662 C C . GLY A 1 84 ? -12.655 1.040 18.755 1.00 83.81 84 GLY A C 1
ATOM 663 O O . GLY A 1 84 ? -11.785 1.880 18.525 1.00 83.81 84 GLY A O 1
ATOM 664 N N . GLY A 1 85 ? -13.694 1.271 19.558 1.00 73.56 85 GLY A N 1
ATOM 665 C CA . GLY A 1 85 ? -13.720 2.423 20.455 1.00 73.56 85 GLY A CA 1
ATOM 666 C C . GLY A 1 85 ? -12.594 2.293 21.480 1.00 73.56 85 GLY A C 1
ATOM 667 O O . GLY A 1 85 ? -12.442 1.224 22.076 1.00 73.56 85 GLY A O 1
ATOM 668 N N . GLY A 1 86 ? -11.792 3.349 21.621 1.00 50.69 86 GLY A N 1
ATOM 669 C CA . GLY A 1 86 ? -10.876 3.518 22.752 1.00 50.69 86 GLY A CA 1
ATOM 670 C C . GLY A 1 86 ? -11.621 3.889 24.024 1.00 50.69 86 GLY A C 1
ATOM 671 O O . GLY A 1 86 ? -12.690 4.533 23.904 1.00 50.69 86 GLY A O 1
#

Radius of gyration: 14.42 Å; Cα contacts (8 Å, |Δi|>4): 107; chains: 1; bounding box: 32×28×39 Å

Secondary structure (DSSP, 8-state):
--GGGGTT-S-EEEE--TT--TT----EEEE-TTTHHHHHHHHHTTGGG--TT-SHHHHHHHHHHHHTTSSSSSEEEEEEEE----

Nearest PDB structures (foldseek):
  1uan-assembly1_B  TM=7.751E-01  e=1.154E-01  Thermus thermophilus
  5zb9-assembly1_A  TM=4.869E-01  e=3.942E+00  Aspergillus fumigatus Af293

pLDDT: mean 92.17, std 8.51, range [50.69, 98.44]